Protein AF-0000000084344543 (afdb_homodimer)

Foldseek 3Di:
DVVLLVLLVVLLCQVVQLVVVLVVLVVVLVVVCVVPVVCNPVSVVVSVVVSVVSVVRNVRSNVVSVCSVPPND/DVVLLVVLVVLLCLVVVLVVVLVVLVVVLVVVCVVPVVCNVVSVVVSVVVSVVSVVSNVRSNVSSVCSVPPVD

Organism: NCBI:txid1533

Secondary structure (DSSP, 8-state):
-HHHHHHHHHHHTHHHHHHHHHHHHHHHHHHHHHH-GGGHHHHHHHHHHHHHHHHHHHHHHHHHHHHHHHT--/-HHHHHHHHHHTTHHHHHHHHHHHHHHHHHHHHHH-GGGHHHHHHHHHHHHHHHHHHHHHHHHHHHHHHHT--

InterPro domains:
  IPR000454 ATP synthase, F0 complex, subunit C [MF_01396] (1-69)
  IPR000454 ATP synthase, F0 complex, subunit C [PR00124] (6-25)
  IPR000454 ATP synthase, F0 complex, subunit C [PR00124] (27-42)
  IPR000454 ATP synthase, F0 complex, subunit C [PR00124] (44-69)
  IPR000454 ATP synthase, F0 complex, subunit C [PTHR10031] (3-72)
  IPR002379 V-ATPase proteolipid subunit C-like domain [PF00137] (6-68)
  IPR005953 ATP synthase, F0 complex, subunit C, bacterial/chloroplast [TIGR01260] (15-70)
  IPR020537 ATP synthase, F0 complex, subunit C, DCCD-binding site [PS00605] (34-55)
  IPR035921 F/V-ATP synthase subunit C superfamily [SSF81333] (2-70)
  IPR038662 F1F0 ATP synthase subunit C superfamily [G3DSA:1.20.20.10] (2-71)

Solvent-accessible surface area (backbone atoms only — not comparable to full-atom values): 6509 Å² total; per-residue (Å²): 110,70,38,32,52,48,10,21,56,46,6,42,48,3,31,53,20,15,50,54,8,38,49,50,16,49,52,33,31,53,52,22,30,72,76,30,64,88,43,38,65,63,33,50,51,46,41,50,54,28,40,52,58,12,45,50,24,21,51,50,7,45,51,51,18,52,43,33,66,73,60,52,121,108,49,64,41,31,36,49,24,10,57,35,18,37,41,6,19,57,29,3,28,51,27,8,49,52,26,13,54,43,15,41,47,30,49,76,36,62,90,45,37,67,60,48,49,50,50,48,50,54,54,39,49,57,36,47,50,51,20,48,51,13,42,51,51,19,51,43,33,62,70,62,59,127

pLDDT: mean 94.8, std 6.9, range [61.44, 98.81]

Nearest PDB structures (foldseek):
  4bem-assembly1_A  TM=9.539E-01  e=6.539E-05  Acetobacterium woodii DSM 1030
  4bem-assembly1_I  TM=9.652E-01  e=9.793E-05  Acetobacterium woodii DSM 1030
  2wgm-assembly1_a  TM=9.198E-01  e=7.775E-05  Ilyobacter tartaricus
  3zk1-assembly1_A  TM=9.259E-01  e=1.466E-04  Fusobacterium nucleatum
  6pqv-assembly1_M  TM=9.211E-01  e=1.240E-03  Escherichia coli

Structure (mmCIF, N/CA/C/O backbone):
data_AF-0000000084344543-model_v1
#
loop_
_entity.id
_entity.type
_entity.pdbx_description
1 polymer 'ATP synthase subunit c'
#
loop_
_atom_site.group_PDB
_atom_site.id
_atom_site.type_symbol
_atom_site.label_atom_id
_atom_site.label_alt_id
_atom_site.label_comp_id
_atom_site.label_asym_id
_atom_site.label_entity_id
_atom_site.label_seq_id
_atom_site.pdbx_PDB_ins_code
_atom_site.Cartn_x
_atom_site.Cartn_y
_atom_site.Cartn_z
_atom_site.occupancy
_atom_site.B_iso_or_equiv
_atom_site.auth_seq_id
_atom_site.auth_comp_id
_atom_site.auth_asym_id
_atom_site.auth_atom_id
_atom_site.pdbx_PDB_model_num
ATOM 1 N N . MET A 1 1 ? 4.465 19.766 20.5 1 63.12 1 MET A N 1
ATOM 2 C CA . MET A 1 1 ? 5.457 18.75 20.172 1 63.12 1 MET A CA 1
ATOM 3 C C . MET A 1 1 ? 4.867 17.344 20.312 1 63.12 1 MET A C 1
ATOM 5 O O . MET A 1 1 ? 4.953 16.531 19.391 1 63.12 1 MET A O 1
ATOM 9 N N . ASP A 1 2 ? 3.99 17.109 21.406 1 80.94 2 ASP A N 1
ATOM 10 C CA . ASP A 1 2 ? 3.504 15.766 21.734 1 80.94 2 ASP A CA 1
ATOM 11 C C . ASP A 1 2 ? 2.529 15.258 20.688 1 80.94 2 ASP A C 1
ATOM 13 O O . ASP A 1 2 ? 2.672 14.133 20.188 1 80.94 2 ASP A O 1
ATOM 17 N N . MET A 1 3 ? 1.704 16.141 20.25 1 84.56 3 MET A N 1
ATOM 18 C CA . MET A 1 3 ? 0.68 15.641 19.328 1 84.56 3 MET A CA 1
ATOM 19 C C . MET A 1 3 ? 1.245 15.477 17.922 1 84.56 3 MET A C 1
ATOM 21 O O . MET A 1 3 ? 0.76 14.648 17.141 1 84.56 3 MET A O 1
ATOM 25 N N . LYS A 1 4 ? 2.271 16.312 17.594 1 87.06 4 LYS A N 1
ATOM 26 C CA . LYS A 1 4 ? 2.953 16.141 16.312 1 87.06 4 LYS A CA 1
ATOM 27 C C . LYS A 1 4 ? 3.635 14.781 16.219 1 87.06 4 LYS A C 1
ATOM 29 O O . LYS A 1 4 ? 3.555 14.109 15.188 1 87.06 4 LYS A O 1
ATOM 34 N N . ALA A 1 5 ? 4.215 14.492 17.281 1 90.69 5 ALA A N 1
ATOM 35 C CA . ALA A 1 5 ? 4.906 13.211 17.344 1 90.69 5 ALA A CA 1
ATOM 36 C C . ALA A 1 5 ? 3.914 12.047 17.281 1 90.6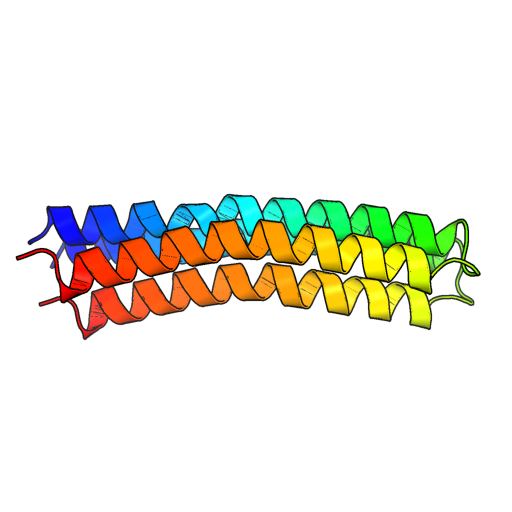9 5 ALA A C 1
ATOM 38 O O . ALA A 1 5 ? 4.176 11.031 16.641 1 90.69 5 ALA A O 1
ATOM 39 N N . LEU A 1 6 ? 2.869 12.25 17.969 1 92.06 6 LEU A N 1
ATOM 40 C CA . LEU A 1 6 ? 1.849 11.211 17.938 1 92.06 6 LEU A CA 1
ATOM 41 C C . LEU A 1 6 ? 1.266 11.055 16.547 1 92.06 6 LEU A C 1
ATOM 43 O O . LEU A 1 6 ? 1.101 9.938 16.047 1 92.06 6 LEU A O 1
ATOM 47 N N . GLY A 1 7 ? 0.931 12.133 15.938 1 93.25 7 GLY A N 1
ATOM 48 C CA . GLY A 1 7 ? 0.422 12.094 14.57 1 93.25 7 GLY A CA 1
ATOM 49 C C . GLY A 1 7 ? 1.378 11.438 13.602 1 93.25 7 GLY A C 1
ATOM 50 O O . GLY A 1 7 ? 0.962 10.641 12.758 1 93.25 7 GLY A O 1
ATOM 51 N N . ALA A 1 8 ? 2.615 11.695 13.75 1 94.31 8 ALA A N 1
ATOM 52 C CA . ALA A 1 8 ? 3.637 11.102 12.891 1 94.31 8 ALA A CA 1
ATOM 53 C C . ALA A 1 8 ? 3.729 9.594 13.109 1 94.31 8 ALA A C 1
ATOM 55 O O . ALA A 1 8 ? 3.885 8.828 12.156 1 94.31 8 ALA A O 1
ATOM 56 N N . GLY A 1 9 ? 3.656 9.211 14.32 1 94.44 9 GLY A N 1
ATOM 57 C CA . GLY A 1 9 ? 3.646 7.789 14.633 1 94.44 9 GLY A CA 1
ATOM 58 C C . GLY A 1 9 ? 2.467 7.051 14.031 1 94.44 9 GLY A C 1
ATOM 59 O O . GLY A 1 9 ? 2.627 5.957 13.484 1 94.44 9 GLY A O 1
ATOM 60 N N . ILE A 1 10 ? 1.327 7.562 14.109 1 94.75 10 ILE A N 1
ATOM 61 C CA . ILE A 1 10 ? 0.124 6.961 13.547 1 94.75 10 ILE A CA 1
ATOM 62 C C . ILE A 1 10 ? 0.247 6.887 12.031 1 94.75 10 ILE A C 1
ATOM 64 O O . ILE A 1 10 ? -0.143 5.891 11.414 1 94.75 10 ILE A O 1
ATOM 68 N N . ALA A 1 11 ? 0.818 7.867 11.445 1 95.31 11 ALA A N 1
ATOM 69 C CA . ALA A 1 11 ? 0.946 7.918 9.992 1 95.31 11 ALA A CA 1
ATOM 70 C C . ALA A 1 11 ? 1.755 6.734 9.469 1 95.31 11 ALA A C 1
ATOM 72 O O . ALA A 1 11 ? 1.408 6.141 8.445 1 95.31 11 ALA A O 1
ATOM 73 N N . VAL A 1 12 ? 2.75 6.305 10.172 1 95.5 12 VAL A N 1
ATOM 74 C CA . VAL A 1 12 ? 3.643 5.273 9.656 1 95.5 12 VAL A CA 1
ATOM 75 C C . VAL A 1 12 ? 2.982 3.902 9.789 1 95.5 12 VAL A C 1
ATOM 77 O O . VAL A 1 12 ? 3.441 2.924 9.195 1 95.5 12 VAL A O 1
ATOM 80 N N . LEU A 1 13 ? 1.854 3.805 10.492 1 94.5 13 LEU A N 1
ATOM 81 C CA . LEU A 1 13 ? 1.118 2.551 10.609 1 94.5 13 LEU A CA 1
ATOM 82 C C . LEU A 1 13 ? 0.57 2.113 9.258 1 94.5 13 LEU A C 1
ATOM 84 O O . LEU A 1 13 ? 0.234 0.941 9.07 1 94.5 13 LEU A O 1
ATOM 88 N N . CYS A 1 14 ? 0.502 3.082 8.406 1 93.25 14 CYS A N 1
ATOM 89 C CA . CYS A 1 14 ? 0.172 2.717 7.031 1 93.25 14 CYS A CA 1
ATOM 90 C C . CYS A 1 14 ? 1.086 1.605 6.527 1 93.25 14 CYS A C 1
ATOM 92 O O . CYS A 1 14 ? 0.648 0.722 5.789 1 93.25 14 CYS A O 1
ATOM 94 N N . GLY A 1 15 ? 2.262 1.556 6.902 1 95.44 15 GLY A N 1
ATOM 95 C CA . GLY A 1 15 ? 3.238 0.558 6.496 1 95.44 15 GLY A CA 1
ATOM 96 C C . GLY A 1 15 ? 2.916 -0.834 7.004 1 95.44 15 GLY A C 1
ATOM 97 O O . GLY A 1 15 ? 3.307 -1.83 6.391 1 95.44 15 GLY A O 1
ATOM 98 N N . LEU A 1 16 ? 2.199 -0.946 8.062 1 96.25 16 LEU A N 1
ATOM 99 C CA . LEU A 1 16 ? 1.783 -2.242 8.586 1 96.25 16 LEU A CA 1
ATOM 100 C C . LEU A 1 16 ? 0.895 -2.975 7.586 1 96.25 16 LEU A C 1
ATOM 102 O O . LEU A 1 16 ? 1.048 -4.18 7.379 1 96.25 16 LEU A O 1
ATOM 106 N N . GLY A 1 17 ? 0.059 -2.268 7.043 1 95.94 17 GLY A N 1
ATOM 107 C CA . GLY A 1 17 ? -0.815 -2.867 6.047 1 95.94 17 GLY A CA 1
ATOM 108 C C . GLY A 1 17 ? -0.066 -3.412 4.844 1 95.94 17 GLY A C 1
ATOM 109 O O . GLY A 1 17 ? -0.299 -4.547 4.426 1 95.94 17 GLY A O 1
ATOM 110 N N . ALA A 1 18 ? 0.789 -2.656 4.32 1 97.06 18 ALA A N 1
ATOM 111 C CA . ALA A 1 18 ? 1.624 -3.102 3.209 1 97.06 18 ALA A CA 1
ATOM 112 C C . ALA A 1 18 ? 2.459 -4.316 3.602 1 97.06 18 ALA A C 1
ATOM 114 O O . ALA A 1 18 ? 2.564 -5.277 2.836 1 97.06 18 ALA A O 1
ATOM 115 N N . GLY A 1 19 ? 3.02 -4.281 4.746 1 97.62 19 GLY A N 1
ATOM 116 C CA . GLY A 1 19 ? 3.834 -5.391 5.215 1 97.62 19 GLY A CA 1
ATOM 117 C C . GLY A 1 19 ? 3.07 -6.699 5.301 1 97.62 19 GLY A C 1
ATOM 118 O O . GLY A 1 19 ? 3.52 -7.723 4.781 1 97.62 19 GLY A O 1
ATOM 119 N N . ILE A 1 20 ? 1.991 -6.641 5.93 1 97.44 20 ILE A N 1
ATOM 120 C CA . ILE A 1 20 ? 1.148 -7.824 6.07 1 97.44 20 ILE A CA 1
ATOM 121 C C . ILE A 1 20 ? 0.688 -8.297 4.695 1 97.44 20 ILE A C 1
ATOM 123 O O . ILE A 1 20 ? 0.779 -9.484 4.379 1 97.44 20 ILE A O 1
ATOM 127 N N . GLY A 1 21 ? 0.237 -7.398 3.938 1 97.56 21 GLY A N 1
ATOM 128 C CA . GLY A 1 21 ? -0.242 -7.75 2.609 1 97.56 21 GLY A CA 1
ATOM 129 C C . GLY A 1 21 ? 0.821 -8.398 1.744 1 97.56 21 GLY A C 1
ATOM 130 O O . GLY A 1 21 ? 0.587 -9.453 1.15 1 97.56 21 GLY A O 1
ATOM 131 N N . ILE A 1 22 ? 1.99 -7.855 1.695 1 98.38 22 ILE A N 1
ATOM 132 C CA . ILE A 1 22 ? 3.078 -8.383 0.877 1 98.38 22 ILE A CA 1
ATOM 133 C C . ILE A 1 22 ? 3.523 -9.734 1.419 1 98.38 22 ILE A C 1
ATOM 135 O O . ILE A 1 22 ? 3.877 -10.633 0.649 1 98.38 22 ILE A O 1
ATOM 139 N N . GLY A 1 23 ? 3.494 -9.773 2.709 1 98.38 23 GLY A N 1
ATOM 140 C CA . GLY A 1 23 ? 3.801 -11.07 3.291 1 98.38 23 GLY A CA 1
ATOM 141 C C . GLY A 1 23 ? 2.877 -12.18 2.809 1 98.38 23 GLY A C 1
ATOM 142 O O . GLY A 1 23 ? 3.338 -13.242 2.4 1 98.38 23 GLY A O 1
ATOM 143 N N . VAL A 1 24 ? 1.647 -11.945 2.879 1 98.12 24 VAL A N 1
ATOM 144 C CA . VAL A 1 24 ? 0.65 -12.906 2.424 1 98.12 24 VAL A CA 1
ATOM 145 C C . VAL A 1 24 ? 0.854 -13.195 0.939 1 98.12 24 VAL A C 1
ATOM 147 O O . VAL A 1 24 ? 0.847 -14.359 0.521 1 98.12 24 VAL A O 1
ATOM 150 N N . ALA A 1 25 ? 1.016 -12.258 0.151 1 98.69 25 ALA A N 1
ATOM 151 C CA . ALA A 1 25 ? 1.249 -12.414 -1.282 1 98.69 25 ALA A CA 1
ATOM 152 C C . ALA A 1 25 ? 2.482 -13.273 -1.549 1 98.69 25 ALA A C 1
ATOM 154 O O . ALA A 1 25 ? 2.469 -14.133 -2.428 1 98.69 25 ALA A O 1
ATOM 155 N N . THR A 1 26 ? 3.543 -13 -0.84 1 98.81 26 THR A N 1
ATOM 156 C CA . THR A 1 26 ? 4.781 -13.75 -1.011 1 98.81 26 THR A CA 1
ATOM 157 C C . THR A 1 26 ? 4.578 -15.219 -0.658 1 98.81 26 THR A C 1
ATOM 159 O O . THR A 1 26 ? 5.098 -16.109 -1.342 1 98.81 26 THR A O 1
ATOM 162 N N . GLY A 1 27 ? 3.852 -15.398 0.413 1 98.62 27 GLY A N 1
ATOM 163 C CA . GLY A 1 27 ? 3.52 -16.766 0.752 1 98.62 27 GLY A CA 1
ATOM 164 C C . GLY A 1 27 ? 2.818 -17.516 -0.373 1 98.62 27 GLY A C 1
ATOM 165 O O . GLY A 1 27 ? 3.205 -18.625 -0.723 1 98.62 27 GLY A O 1
ATOM 166 N N . LYS A 1 28 ? 1.842 -16.953 -0.92 1 98.69 28 LYS A N 1
ATOM 167 C CA . LYS A 1 28 ? 1.095 -17.562 -2.018 1 98.69 28 LYS A CA 1
ATOM 168 C C . LYS A 1 28 ? 1.975 -17.734 -3.252 1 98.69 28 LYS A C 1
ATOM 170 O O . LYS A 1 28 ? 1.834 -18.703 -3.986 1 98.69 28 LYS A O 1
ATOM 175 N N . ALA A 1 29 ? 2.816 -16.797 -3.492 1 98.69 29 ALA A N 1
ATOM 176 C CA . ALA A 1 29 ? 3.758 -16.906 -4.602 1 98.69 29 ALA A CA 1
ATOM 177 C C . ALA A 1 29 ? 4.688 -18.109 -4.422 1 98.69 29 ALA A C 1
ATOM 179 O O . ALA A 1 29 ? 4.957 -18.844 -5.375 1 98.69 29 ALA A O 1
ATOM 180 N N . CYS A 1 30 ? 5.23 -18.281 -3.242 1 98.75 30 CYS A N 1
ATOM 181 C CA . CYS A 1 30 ? 6.109 -19.406 -2.957 1 98.75 30 CYS A CA 1
ATOM 182 C C . CYS A 1 30 ? 5.387 -20.719 -3.18 1 98.75 30 CYS A C 1
ATOM 184 O O . CYS A 1 30 ? 5.957 -21.656 -3.748 1 98.75 30 CYS A O 1
ATOM 186 N N . GLU A 1 31 ? 4.207 -20.719 -2.738 1 98.44 31 GLU A N 1
ATOM 187 C CA . GLU A 1 31 ? 3.389 -21.891 -2.994 1 98.44 31 GLU A CA 1
ATOM 188 C C . GLU A 1 31 ? 3.203 -22.125 -4.492 1 98.44 31 GLU A C 1
ATOM 190 O O . GLU A 1 31 ? 3.287 -23.266 -4.965 1 98.44 31 GLU A O 1
ATOM 195 N N . GLY A 1 32 ? 2.955 -21.141 -5.227 1 98.06 32 GLY A N 1
ATOM 196 C CA . GLY A 1 32 ? 2.809 -21.234 -6.672 1 98.06 32 GLY A CA 1
ATOM 197 C C . GLY A 1 32 ? 4.055 -21.75 -7.367 1 98.06 32 GLY A C 1
ATOM 198 O O . GLY A 1 32 ? 3.973 -22.609 -8.25 1 98.06 32 GLY A O 1
ATOM 199 N N . VAL A 1 33 ? 5.172 -21.281 -6.941 1 98.06 33 VAL A N 1
ATOM 200 C CA . VAL A 1 33 ? 6.441 -21.688 -7.531 1 98.06 33 VAL A CA 1
ATOM 201 C C . VAL A 1 33 ? 6.688 -23.172 -7.242 1 98.06 33 VAL A C 1
ATOM 203 O O . VAL A 1 33 ? 7.203 -23.891 -8.094 1 98.06 33 VAL A O 1
ATOM 206 N N . SER A 1 34 ? 6.316 -23.641 -6.102 1 97.56 34 SER A N 1
ATOM 207 C CA . SER A 1 34 ? 6.477 -25.047 -5.734 1 97.56 34 SER A CA 1
ATOM 208 C C . SER A 1 34 ? 5.613 -25.953 -6.609 1 97.56 34 SER A C 1
ATOM 210 O O . SER A 1 34 ? 6.02 -27.062 -6.953 1 97.56 34 SER A O 1
ATOM 212 N N . ARG A 1 35 ? 4.512 -25.438 -6.984 1 95.25 35 ARG A N 1
ATOM 213 C CA . ARG A 1 35 ? 3.562 -26.203 -7.777 1 95.25 35 ARG A CA 1
ATOM 214 C C . ARG A 1 35 ? 3.943 -26.188 -9.25 1 95.25 35 ARG A C 1
ATOM 216 O O . ARG A 1 35 ? 3.729 -27.172 -9.961 1 95.25 35 ARG A O 1
ATOM 223 N N . GLN A 1 36 ? 4.492 -25.031 -9.656 1 96.88 36 GLN A N 1
ATOM 224 C CA . GLN A 1 36 ? 4.852 -24.812 -11.055 1 96.88 36 GLN A CA 1
ATOM 225 C C . GLN A 1 36 ? 6.227 -24.172 -11.172 1 96.88 36 GLN A C 1
ATOM 227 O O . GLN A 1 36 ? 6.344 -23.031 -11.609 1 96.88 36 GLN A O 1
ATOM 232 N N . PRO A 1 37 ? 7.293 -24.922 -10.945 1 97.56 37 PRO A N 1
ATOM 233 C CA . PRO A 1 37 ? 8.648 -24.359 -10.93 1 97.56 37 PRO A CA 1
ATOM 234 C C . PRO A 1 37 ? 9.062 -23.781 -12.281 1 97.56 37 PRO A C 1
ATOM 236 O O . PRO A 1 37 ? 9.867 -22.859 -12.344 1 97.56 37 PRO A O 1
ATOM 239 N N . GLU A 1 38 ? 8.391 -24.188 -13.281 1 97.81 38 GLU A N 1
ATOM 240 C CA . GLU A 1 38 ? 8.734 -23.703 -14.609 1 97.81 38 GLU A CA 1
ATOM 241 C C . GLU A 1 38 ? 8.156 -22.312 -14.859 1 97.81 38 GLU A C 1
ATOM 243 O O . GLU A 1 38 ? 8.547 -21.625 -15.812 1 97.81 38 GLU A O 1
ATOM 248 N N . GLN A 1 39 ? 7.203 -21.891 -14.008 1 97.62 39 GLN A N 1
ATOM 249 C CA . GLN A 1 39 ? 6.559 -20.578 -14.156 1 97.62 39 GLN A CA 1
ATOM 250 C C . GLN A 1 39 ? 7.062 -19.594 -13.109 1 97.62 39 GLN A C 1
ATOM 252 O O . GLN A 1 39 ? 6.398 -18.594 -12.82 1 97.62 39 GLN A O 1
ATOM 257 N N . THR A 1 40 ? 8.203 -19.891 -12.578 1 98.31 40 THR A N 1
ATOM 258 C CA . THR A 1 40 ? 8.758 -19.047 -11.531 1 98.31 40 THR A CA 1
ATOM 259 C C . THR A 1 40 ? 8.867 -17.594 -12.008 1 98.31 40 THR A C 1
ATOM 261 O O . THR A 1 40 ? 8.531 -16.672 -11.273 1 98.31 40 THR A O 1
ATOM 264 N N . GLY A 1 41 ? 9.234 -17.422 -13.156 1 98.31 41 GLY A N 1
ATOM 265 C CA . GLY A 1 41 ? 9.383 -16.062 -13.68 1 98.31 41 GLY A CA 1
ATOM 266 C C . GLY A 1 41 ? 8.07 -15.305 -13.727 1 98.31 41 GLY A C 1
ATOM 267 O O . GLY A 1 41 ? 8 -14.148 -13.305 1 98.31 41 GLY A O 1
ATOM 268 N N . LYS A 1 42 ? 7.078 -15.93 -14.289 1 98.31 42 LYS A N 1
ATOM 269 C CA . LYS A 1 42 ? 5.77 -15.289 -14.391 1 98.31 42 LYS A CA 1
ATOM 270 C C . LYS A 1 42 ? 5.191 -15 -13.008 1 98.31 42 LYS A C 1
ATOM 272 O O . LYS A 1 42 ? 4.629 -13.93 -12.773 1 98.31 42 LYS A O 1
ATOM 277 N N . ILE A 1 43 ? 5.328 -15.984 -12.148 1 98.56 43 ILE A N 1
ATOM 278 C CA . ILE A 1 43 ? 4.781 -15.844 -10.805 1 98.56 43 ILE A CA 1
ATOM 279 C C . ILE A 1 43 ? 5.516 -14.734 -10.062 1 98.56 43 ILE A C 1
ATOM 281 O O . ILE A 1 43 ? 4.887 -13.875 -9.438 1 98.56 43 ILE A O 1
ATOM 285 N N . THR A 1 44 ? 6.828 -14.688 -10.18 1 98.56 44 THR A N 1
ATOM 286 C CA . THR A 1 44 ? 7.633 -13.68 -9.5 1 98.56 44 THR A CA 1
ATOM 287 C C . THR A 1 44 ? 7.34 -12.289 -10.062 1 98.56 44 THR A C 1
ATOM 289 O O . THR A 1 44 ? 7.266 -11.312 -9.305 1 98.56 44 THR A O 1
ATOM 292 N N . THR A 1 45 ? 7.137 -12.203 -11.336 1 98.5 45 THR A N 1
ATOM 293 C CA . THR A 1 45 ? 6.801 -10.914 -11.938 1 98.5 45 THR A CA 1
ATOM 294 C C . THR A 1 45 ? 5.453 -10.414 -11.43 1 98.5 45 THR A C 1
ATOM 296 O O . THR A 1 45 ? 5.312 -9.234 -11.102 1 98.5 45 THR A O 1
ATOM 299 N N . THR A 1 46 ? 4.535 -11.297 -11.359 1 98.62 46 THR A N 1
ATOM 300 C CA . THR A 1 46 ? 3.221 -10.953 -10.828 1 98.62 46 THR A CA 1
ATOM 301 C C . THR A 1 46 ? 3.328 -10.477 -9.383 1 98.62 46 THR A C 1
ATOM 303 O O . THR A 1 46 ? 2.709 -9.484 -9 1 98.62 46 THR A O 1
ATOM 306 N N . LEU A 1 47 ? 4.098 -11.164 -8.586 1 98.69 47 LEU A N 1
ATOM 307 C CA . LEU A 1 47 ? 4.324 -10.781 -7.195 1 98.69 47 LEU A CA 1
ATOM 308 C C . LEU A 1 47 ? 4.941 -9.391 -7.105 1 98.69 47 LEU A C 1
ATOM 310 O O . LEU A 1 47 ? 4.492 -8.562 -6.309 1 98.69 47 LEU A O 1
ATOM 314 N N . LEU A 1 48 ? 5.934 -9.195 -7.934 1 98.62 48 LEU A N 1
ATOM 315 C CA . LEU A 1 48 ? 6.66 -7.93 -7.891 1 98.62 48 LEU A CA 1
ATOM 316 C C . LEU A 1 48 ? 5.75 -6.766 -8.266 1 98.62 48 LEU A C 1
ATOM 318 O O . LEU A 1 48 ? 5.809 -5.703 -7.645 1 98.62 48 LEU A O 1
ATOM 322 N N . ILE A 1 49 ? 4.895 -7 -9.211 1 98 49 ILE A N 1
ATOM 323 C CA . ILE A 1 49 ? 3.963 -5.965 -9.648 1 98 49 ILE A CA 1
ATOM 324 C C . ILE A 1 49 ? 3.01 -5.617 -8.508 1 98 49 ILE A C 1
ATOM 326 O O . ILE A 1 49 ? 2.871 -4.449 -8.141 1 98 49 ILE A O 1
ATOM 330 N N . GLY A 1 50 ? 2.422 -6.625 -7.957 1 98.31 50 GLY A N 1
ATOM 331 C CA . GLY A 1 50 ? 1.506 -6.395 -6.848 1 98.31 50 GLY A CA 1
ATOM 332 C C . GLY A 1 50 ? 2.184 -5.801 -5.629 1 98.31 50 GLY A C 1
ATOM 333 O O . GLY A 1 50 ? 1.629 -4.918 -4.973 1 98.31 50 GLY A O 1
ATOM 334 N N . ALA A 1 51 ? 3.377 -6.27 -5.348 1 98.31 51 ALA A N 1
ATOM 335 C CA . ALA A 1 51 ? 4.141 -5.766 -4.211 1 98.31 51 ALA A CA 1
ATOM 336 C C . ALA A 1 51 ? 4.504 -4.293 -4.402 1 98.31 51 ALA A C 1
ATOM 338 O O . ALA A 1 51 ? 4.539 -3.525 -3.439 1 98.31 51 ALA A O 1
ATOM 339 N N . GLY A 1 52 ? 4.836 -3.977 -5.598 1 98 52 GLY A N 1
ATOM 340 C CA . GLY A 1 52 ? 5.117 -2.582 -5.895 1 98 52 GLY A CA 1
ATOM 341 C C . GLY A 1 52 ? 3.969 -1.653 -5.543 1 98 52 GLY A C 1
ATOM 342 O O . GLY A 1 52 ? 4.176 -0.624 -4.895 1 98 52 GLY A O 1
ATOM 343 N N . PHE A 1 53 ? 2.791 -2.051 -5.914 1 97.56 53 PHE A N 1
ATOM 344 C CA . PHE A 1 53 ? 1.606 -1.25 -5.625 1 97.56 53 PHE A CA 1
ATOM 345 C C . PHE A 1 53 ? 1.347 -1.188 -4.125 1 97.56 53 PHE A C 1
ATOM 347 O O . PHE A 1 53 ? 1.036 -0.123 -3.588 1 97.56 53 PHE A O 1
ATOM 354 N N . ALA A 1 54 ? 1.463 -2.314 -3.416 1 97.75 54 ALA A N 1
ATOM 355 C CA . ALA A 1 54 ? 1.253 -2.354 -1.972 1 97.75 54 ALA A CA 1
ATOM 356 C C . ALA A 1 54 ? 2.256 -1.462 -1.247 1 97.75 54 ALA A C 1
ATOM 358 O O . ALA A 1 54 ? 1.895 -0.743 -0.312 1 97.75 54 ALA A O 1
ATOM 359 N N . GLU A 1 55 ? 3.508 -1.528 -1.713 1 97.5 55 GLU A N 1
ATOM 360 C CA . GLU A 1 55 ? 4.562 -0.735 -1.089 1 97.5 55 GLU A CA 1
ATOM 361 C C . GLU A 1 55 ? 4.293 0.759 -1.245 1 97.5 55 GLU A C 1
ATOM 363 O O . GLU A 1 55 ? 4.633 1.552 -0.364 1 97.5 55 GLU A O 1
ATOM 368 N N . ALA A 1 56 ? 3.686 1.187 -2.348 1 97.31 56 ALA A N 1
ATOM 369 C CA . ALA A 1 56 ? 3.354 2.588 -2.586 1 97.31 56 ALA A CA 1
ATOM 370 C C . ALA A 1 56 ? 2.518 3.156 -1.444 1 97.31 56 ALA A C 1
ATOM 372 O O . ALA A 1 56 ? 2.746 4.285 -1.001 1 97.31 56 ALA A O 1
ATOM 373 N N . THR A 1 57 ? 1.688 2.352 -0.909 1 96.62 57 THR A N 1
ATOM 374 C CA . THR A 1 57 ? 0.837 2.812 0.182 1 96.62 57 THR A CA 1
ATOM 375 C C . THR A 1 57 ? 1.66 3.059 1.442 1 96.62 57 THR A C 1
ATOM 377 O O . THR A 1 57 ? 1.354 3.961 2.225 1 96.62 57 THR A O 1
ATOM 380 N N . ALA A 1 58 ? 2.617 2.219 1.695 1 97.06 58 ALA A N 1
ATOM 381 C CA . ALA A 1 58 ? 3.506 2.393 2.842 1 97.06 58 ALA A CA 1
ATOM 382 C C . ALA A 1 58 ? 4.309 3.686 2.723 1 97.06 58 ALA A C 1
ATOM 384 O O . ALA A 1 58 ? 4.492 4.402 3.709 1 97.06 58 ALA A O 1
ATOM 385 N N . ILE A 1 59 ? 4.809 3.922 1.541 1 97.5 59 ILE A N 1
ATOM 386 C CA . ILE A 1 59 ? 5.617 5.109 1.292 1 97.5 59 ILE A CA 1
ATOM 387 C C . ILE A 1 59 ? 4.797 6.363 1.577 1 97.5 59 ILE A C 1
ATOM 389 O O . ILE A 1 59 ? 5.316 7.348 2.109 1 97.5 59 ILE A O 1
ATOM 393 N N . TYR A 1 60 ? 3.471 6.367 1.231 1 97.5 60 TYR A N 1
ATOM 394 C CA . TYR A 1 60 ? 2.621 7.516 1.513 1 97.5 60 TYR A CA 1
ATOM 395 C C . TYR A 1 60 ? 2.598 7.824 3.006 1 97.5 60 TYR A C 1
ATOM 397 O O . TYR A 1 60 ? 2.654 8.992 3.406 1 97.5 60 TYR A O 1
ATOM 405 N N . GLY A 1 61 ? 2.422 6.852 3.869 1 96.88 61 GLY A N 1
ATOM 406 C CA . GLY A 1 61 ? 2.469 7.043 5.309 1 96.88 61 GLY A CA 1
ATOM 407 C C . GLY A 1 61 ? 3.779 7.641 5.789 1 96.88 61 GLY A C 1
ATOM 408 O O . GLY A 1 61 ? 3.787 8.5 6.672 1 96.88 61 GLY A O 1
ATOM 409 N N . LEU A 1 62 ? 4.852 7.125 5.219 1 96.81 62 LEU A N 1
ATOM 410 C CA . LEU A 1 62 ? 6.172 7.645 5.566 1 96.81 62 LEU A CA 1
ATOM 411 C C . LEU A 1 62 ? 6.281 9.125 5.219 1 96.81 62 LEU A C 1
ATOM 413 O O . LEU A 1 62 ? 6.789 9.922 6.012 1 96.81 62 LEU A O 1
ATOM 417 N N . LEU A 1 63 ? 5.773 9.453 4.039 1 96.75 63 LEU A N 1
ATOM 418 C CA . LEU A 1 63 ? 5.824 10.844 3.596 1 96.75 63 LEU A CA 1
ATOM 419 C C . LEU A 1 63 ? 5.07 11.75 4.562 1 96.75 63 LEU A C 1
ATOM 421 O O . LEU A 1 63 ? 5.582 12.789 4.973 1 96.75 63 LEU A O 1
ATOM 425 N N . VAL A 1 64 ? 3.932 11.359 4.949 1 96.88 64 VAL A N 1
ATOM 426 C CA . VAL A 1 64 ? 3.111 12.156 5.855 1 96.88 64 VAL A CA 1
ATOM 427 C C . VAL A 1 64 ? 3.807 12.281 7.211 1 96.88 64 VAL A C 1
ATOM 429 O O . VAL A 1 64 ? 3.777 13.344 7.836 1 96.88 64 VAL A O 1
ATOM 432 N N . SER A 1 65 ? 4.363 11.18 7.637 1 96.31 65 SER A N 1
ATOM 433 C CA . SER A 1 65 ? 5.094 11.211 8.898 1 96.31 65 SER A CA 1
ATOM 434 C C . SER A 1 65 ? 6.234 12.227 8.852 1 96.31 65 SER A C 1
ATOM 436 O O . SER A 1 65 ? 6.406 13.008 9.789 1 96.31 65 SER A O 1
ATOM 438 N N . ILE A 1 66 ? 7.023 12.211 7.77 1 95.75 66 ILE A N 1
ATOM 439 C CA . ILE A 1 66 ? 8.141 13.133 7.609 1 95.75 66 ILE A CA 1
ATOM 440 C C . ILE A 1 66 ? 7.621 14.57 7.586 1 95.75 66 ILE A C 1
ATOM 442 O O . ILE A 1 66 ? 8.188 15.453 8.242 1 95.75 66 ILE A O 1
ATOM 446 N N . LEU A 1 67 ? 6.527 14.812 6.895 1 95 67 LEU A N 1
ATOM 447 C CA . LEU A 1 67 ? 5.953 16.156 6.812 1 95 67 LEU A CA 1
ATOM 448 C C . LEU A 1 67 ? 5.504 16.641 8.188 1 95 67 LEU A C 1
ATOM 450 O O . LEU A 1 67 ? 5.711 17.797 8.539 1 95 67 LEU A O 1
ATOM 454 N N . LEU A 1 68 ? 4.93 15.781 9.008 1 94 68 LEU A N 1
ATOM 455 C CA . LEU A 1 68 ? 4.453 16.156 10.336 1 94 68 LEU A CA 1
ATOM 456 C C . LEU A 1 68 ? 5.621 16.5 11.258 1 94 68 LEU A C 1
ATOM 458 O O . LEU A 1 68 ? 5.523 17.422 12.07 1 94 68 LEU A O 1
ATOM 462 N N . ILE A 1 69 ? 6.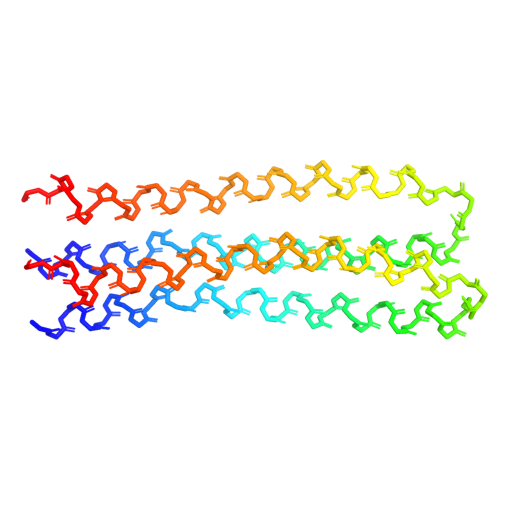684 15.812 11.109 1 92.19 69 ILE A N 1
ATOM 463 C CA . ILE A 1 69 ? 7.82 16 12 1 92.19 69 ILE A CA 1
ATOM 464 C C . ILE A 1 69 ? 8.602 17.25 11.594 1 92.19 69 ILE A C 1
ATOM 466 O O . ILE A 1 69 ? 9.016 18.031 12.445 1 92.19 69 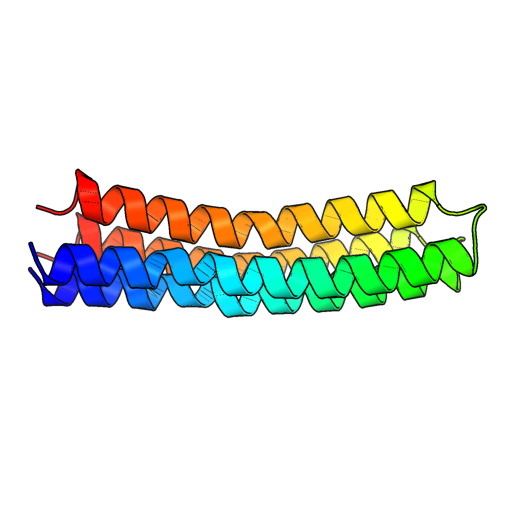ILE A O 1
ATOM 470 N N . PHE A 1 70 ? 8.648 17.469 10.367 1 91.5 70 PHE A N 1
ATOM 471 C CA . PHE A 1 70 ? 9.609 18.484 9.938 1 91.5 70 PHE A CA 1
ATOM 472 C C . PHE A 1 70 ? 8.898 19.75 9.5 1 91.5 70 PHE A C 1
ATOM 474 O O . PHE A 1 70 ? 9.477 20.844 9.539 1 91.5 70 PHE A O 1
ATOM 481 N N . VAL A 1 71 ? 7.688 19.531 9 1 82 71 VAL A N 1
ATOM 482 C CA . VAL A 1 71 ? 7.078 20.703 8.367 1 82 71 VAL A CA 1
ATOM 483 C C . VAL A 1 71 ? 5.984 21.266 9.273 1 82 71 VAL A C 1
ATOM 485 O O . VAL A 1 71 ? 5.777 22.484 9.32 1 82 71 VAL A O 1
ATOM 488 N N . TYR A 1 72 ? 5.324 20.312 9.922 1 73.81 72 TYR A N 1
ATOM 489 C CA . TYR A 1 72 ? 4.227 20.781 10.758 1 73.81 72 TYR A CA 1
ATOM 490 C C . TYR A 1 72 ? 4.742 21.688 11.867 1 73.81 72 TYR A C 1
ATOM 492 O O . TYR A 1 72 ? 5.684 21.328 12.586 1 73.81 72 TYR A O 1
ATOM 500 N N . LYS A 1 73 ? 4.379 22.922 11.859 1 67.88 73 LYS A N 1
ATOM 501 C CA . LYS A 1 73 ? 4.746 23.969 12.812 1 67.88 73 LYS A CA 1
ATOM 502 C C . LYS A 1 73 ? 3.703 24.094 13.922 1 67.88 73 LYS A C 1
ATOM 504 O O . LYS A 1 73 ? 2.51 23.891 13.68 1 67.88 73 LYS A O 1
ATOM 509 N N . MET B 1 1 ? -3.73 23.281 16.609 1 61.44 1 MET B N 1
ATOM 510 C CA . MET B 1 1 ? -2.465 22.844 16.016 1 61.44 1 MET B CA 1
ATOM 511 C C . MET B 1 1 ? -2.254 21.344 16.234 1 61.44 1 MET B C 1
ATOM 513 O O . MET B 1 1 ? -2.113 20.594 15.266 1 61.44 1 MET B O 1
ATOM 517 N N . ASP B 1 2 ? -2.469 20.891 17.5 1 73.81 2 ASP B N 1
ATOM 518 C CA . ASP B 1 2 ? -2.146 19.531 17.906 1 73.81 2 ASP B CA 1
ATOM 519 C C . ASP B 1 2 ? -3.125 18.531 17.297 1 73.81 2 ASP B C 1
ATOM 521 O O . ASP B 1 2 ? -2.713 17.484 16.781 1 73.81 2 ASP B O 1
ATOM 525 N N . MET B 1 3 ? -4.391 19.047 17.25 1 84.12 3 MET B N 1
ATOM 526 C CA . MET B 1 3 ? -5.402 18.109 16.766 1 84.12 3 MET B CA 1
ATOM 527 C C . MET B 1 3 ? -5.27 17.906 15.25 1 84.12 3 MET B C 1
ATOM 529 O O . MET B 1 3 ? -5.668 16.875 14.727 1 84.12 3 MET B O 1
ATOM 533 N N . LYS B 1 4 ? -4.727 18.859 14.531 1 87.88 4 LYS B N 1
ATOM 534 C CA . LYS B 1 4 ? -4.531 18.734 13.086 1 87.88 4 LYS B CA 1
ATOM 535 C C . LYS B 1 4 ? -3.488 17.672 12.758 1 87.88 4 LYS B C 1
ATOM 537 O O . LYS B 1 4 ? -3.645 16.922 11.789 1 87.88 4 LYS B O 1
ATOM 542 N N . ALA B 1 5 ? -2.512 17.656 13.586 1 89.88 5 ALA B N 1
ATOM 543 C CA . ALA B 1 5 ? -1.468 16.656 13.383 1 89.88 5 ALA B CA 1
ATOM 544 C C . ALA B 1 5 ? -2.008 15.25 13.602 1 89.88 5 ALA B C 1
ATOM 546 O O . ALA B 1 5 ? -1.677 14.328 12.852 1 89.88 5 ALA B O 1
ATOM 547 N N . LEU B 1 6 ? -2.805 15.164 14.617 1 91.38 6 LEU B N 1
ATOM 548 C CA . LEU B 1 6 ? -3.443 13.875 14.867 1 91.38 6 LEU B CA 1
ATOM 549 C C . LEU B 1 6 ? -4.371 13.5 13.719 1 91.38 6 LEU B C 1
ATOM 551 O O . LEU B 1 6 ? -4.371 12.352 13.266 1 91.38 6 LEU B O 1
ATOM 555 N N . GLY B 1 7 ? -5.137 14.398 13.305 1 92.94 7 GLY B N 1
ATOM 556 C CA . GLY B 1 7 ? -6.023 14.164 12.18 1 92.94 7 GLY B CA 1
ATOM 557 C C . GLY B 1 7 ? -5.293 13.742 10.922 1 92.94 7 GLY B C 1
ATOM 558 O O . GLY B 1 7 ? -5.719 12.82 10.227 1 92.94 7 GLY B O 1
ATOM 559 N N . ALA B 1 8 ? -4.188 14.344 10.602 1 93.94 8 ALA B N 1
ATOM 560 C CA . ALA B 1 8 ? -3.391 14 9.422 1 93.94 8 ALA B CA 1
ATOM 561 C C . ALA B 1 8 ? -2.852 12.578 9.523 1 93.94 8 ALA B C 1
ATOM 563 O O . ALA B 1 8 ? -2.852 11.836 8.539 1 93.94 8 ALA B O 1
ATOM 564 N N . GLY B 1 9 ? -2.434 12.242 10.719 1 94.25 9 GLY B N 1
ATOM 565 C CA . GLY B 1 9 ? -1.964 10.883 10.945 1 94.25 9 GLY B CA 1
ATOM 566 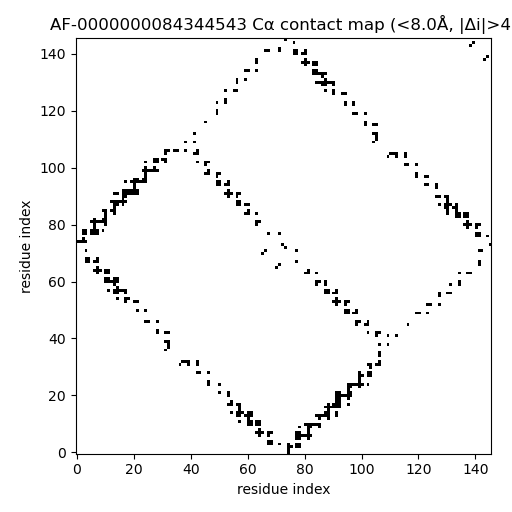C C . GLY B 1 9 ? -3.043 9.836 10.742 1 94.25 9 GLY B C 1
ATOM 567 O O . GLY B 1 9 ? -2.795 8.789 10.133 1 94.25 9 GLY B O 1
ATOM 568 N N . ILE B 1 10 ? -4.191 10.055 11.156 1 94.94 10 ILE B N 1
ATOM 569 C CA . ILE B 1 10 ? -5.312 9.133 11.016 1 94.94 10 ILE B CA 1
ATOM 570 C C . ILE B 1 10 ? -5.75 9.062 9.555 1 94.94 10 ILE B C 1
ATOM 572 O O . ILE B 1 10 ? -6.086 7.988 9.047 1 94.94 10 ILE B O 1
ATOM 576 N N . ALA B 1 11 ? -5.762 10.148 8.836 1 94.62 11 ALA B N 1
ATOM 577 C CA . ALA B 1 11 ? -6.211 10.203 7.449 1 94.62 11 ALA B CA 1
ATOM 578 C C . ALA B 1 11 ? -5.391 9.266 6.57 1 94.62 11 ALA B C 1
ATOM 580 O O . ALA B 1 11 ? -5.941 8.57 5.715 1 94.62 11 ALA B O 1
ATOM 581 N N . VAL B 1 12 ? -4.117 9.148 6.832 1 94.88 12 VAL B N 1
ATOM 582 C CA . VAL B 1 12 ? -3.252 8.375 5.941 1 94.88 12 VAL B CA 1
ATOM 583 C C . VAL B 1 12 ? -3.393 6.887 6.246 1 94.88 12 VAL B C 1
ATOM 585 O O . VAL B 1 12 ? -2.957 6.043 5.457 1 94.88 12 VAL B O 1
ATOM 588 N N . LEU B 1 13 ? -4.199 6.488 7.234 1 95.06 13 LEU B N 1
ATOM 589 C CA . LEU B 1 13 ? -4.418 5.086 7.562 1 95.06 13 LEU B CA 1
ATOM 590 C C . LEU B 1 13 ? -5.289 4.41 6.508 1 95.06 13 LEU B C 1
ATOM 592 O O . LEU B 1 13 ? -5.371 3.18 6.461 1 95.06 13 LEU B O 1
ATOM 596 N N . CYS B 1 14 ? -5.883 5.211 5.691 1 93.44 14 CYS B N 1
ATOM 597 C CA . CYS B 1 14 ? -6.535 4.621 4.523 1 93.44 14 CYS B CA 1
ATOM 598 C C . CYS B 1 14 ? -5.562 3.752 3.738 1 93.44 14 CYS B C 1
ATOM 600 O O . CYS B 1 14 ? -5.957 2.738 3.158 1 93.44 14 CYS B O 1
ATOM 602 N N . GLY B 1 15 ? -4.336 4.039 3.824 1 95.75 15 GLY B N 1
ATOM 603 C CA . GLY B 1 15 ? -3.301 3.277 3.143 1 95.75 15 GLY B CA 1
ATOM 604 C C . GLY B 1 15 ? -3.102 1.891 3.723 1 95.75 15 GLY B C 1
ATOM 605 O O . GLY B 1 15 ? -2.643 0.981 3.029 1 95.75 15 GLY B O 1
ATOM 606 N N . LEU B 1 16 ? -3.475 1.712 4.953 1 96.44 16 LEU B N 1
ATOM 607 C CA . LEU B 1 16 ? -3.406 0.393 5.57 1 96.44 16 LEU B CA 1
ATOM 608 C C . LEU B 1 16 ? -4.316 -0.595 4.852 1 96.44 16 LEU B C 1
ATOM 610 O O . LEU B 1 16 ? -3.879 -1.682 4.465 1 96.44 16 LEU B O 1
ATOM 614 N N . GLY B 1 17 ? -5.48 -0.179 4.723 1 95.62 17 GLY B N 1
ATOM 615 C CA . GLY B 1 17 ? -6.441 -1.014 4.02 1 95.62 17 GLY B CA 1
ATOM 616 C C . GLY B 1 17 ? -6.031 -1.32 2.592 1 95.62 17 GLY B C 1
ATOM 617 O O . GLY B 1 17 ? -6.113 -2.469 2.15 1 95.62 17 GLY B O 1
ATOM 618 N N . ALA B 1 18 ? -5.613 -0.386 1.884 1 97.5 18 ALA B N 1
ATOM 619 C CA . ALA B 1 18 ? -5.176 -0.573 0.503 1 97.5 18 ALA B CA 1
ATOM 620 C C . ALA B 1 18 ? -3.982 -1.523 0.429 1 97.5 18 ALA B C 1
ATOM 622 O O . ALA B 1 18 ? -3.93 -2.396 -0.44 1 97.5 18 ALA B O 1
ATOM 623 N N . GLY B 1 19 ? -3.084 -1.378 1.33 1 97.44 19 GLY B N 1
ATOM 624 C CA . GLY B 1 19 ? -1.91 -2.236 1.355 1 97.44 19 GLY B CA 1
ATOM 625 C C . GLY B 1 19 ? -2.246 -3.699 1.581 1 97.44 19 GLY B C 1
ATOM 626 O O . GLY B 1 19 ? -1.784 -4.57 0.84 1 97.44 19 GLY B O 1
ATOM 627 N N . ILE B 1 20 ? -3.043 -3.936 2.535 1 97.56 20 ILE B N 1
ATOM 628 C CA . ILE B 1 20 ? -3.484 -5.297 2.82 1 97.56 20 ILE B CA 1
ATOM 629 C C . ILE B 1 20 ? -4.262 -5.848 1.629 1 97.56 20 ILE B C 1
ATOM 631 O O . ILE B 1 20 ? -3.996 -6.961 1.167 1 97.56 20 ILE B O 1
ATOM 635 N N . GLY B 1 21 ? -5.164 -5.051 1.208 1 97.56 21 GLY B N 1
ATOM 636 C CA . GLY B 1 21 ? -6.004 -5.484 0.105 1 97.56 21 GLY B CA 1
ATOM 637 C C . GLY B 1 21 ? -5.219 -5.82 -1.149 1 97.56 21 GLY B C 1
ATOM 638 O O . GLY B 1 21 ? -5.438 -6.863 -1.764 1 97.56 21 GLY B O 1
ATOM 639 N N . ILE B 1 22 ? -4.336 -5.047 -1.558 1 98.5 22 ILE B N 1
ATOM 640 C CA . ILE B 1 22 ? -3.525 -5.27 -2.75 1 98.5 22 ILE B CA 1
ATOM 641 C C . ILE B 1 22 ? -2.65 -6.508 -2.555 1 98.5 22 ILE B C 1
ATOM 643 O O . ILE B 1 22 ? -2.461 -7.293 -3.486 1 98.5 22 ILE B O 1
ATOM 647 N N . GLY B 1 23 ? -2.186 -6.633 -1.395 1 98.31 23 GLY B N 1
ATOM 648 C CA . GLY B 1 23 ? -1.404 -7.824 -1.104 1 98.31 23 GLY B CA 1
ATOM 649 C C . GLY B 1 23 ? -2.193 -9.109 -1.264 1 98.31 23 GLY B C 1
ATOM 650 O O . GLY B 1 23 ? -1.729 -10.055 -1.904 1 98.31 23 GLY B O 1
ATOM 651 N N . VAL B 1 24 ? -3.342 -9.125 -0.706 1 98.25 24 VAL B N 1
ATOM 652 C CA . VAL B 1 24 ? -4.207 -10.297 -0.815 1 98.25 24 VAL B CA 1
ATOM 653 C C . VAL B 1 24 ? -4.543 -10.555 -2.281 1 98.25 24 VAL B C 1
ATOM 655 O O . VAL B 1 24 ? -4.477 -11.688 -2.752 1 98.25 24 VAL B O 1
ATOM 658 N N . ALA B 1 25 ? -4.895 -9.57 -3.01 1 98.69 25 ALA B N 1
ATOM 659 C CA . ALA B 1 25 ? -5.184 -9.695 -4.438 1 98.69 25 ALA B CA 1
ATOM 660 C C . ALA B 1 25 ? -3.975 -10.242 -5.195 1 98.69 25 ALA B C 1
ATOM 662 O O . ALA B 1 25 ? -4.117 -11.07 -6.094 1 98.69 25 ALA B O 1
ATOM 663 N N . THR B 1 26 ? -2.836 -9.797 -4.867 1 98.81 26 THR B N 1
ATOM 664 C CA . THR B 1 26 ? -1.601 -10.242 -5.504 1 98.81 26 THR B CA 1
ATOM 665 C C . THR B 1 26 ? -1.354 -11.727 -5.227 1 98.81 26 THR B C 1
ATOM 667 O O . THR B 1 26 ? -0.949 -12.469 -6.121 1 98.81 26 THR B O 1
ATOM 670 N N . GLY B 1 27 ? -1.571 -12.102 -3.988 1 98.69 27 GLY B N 1
ATOM 671 C CA . GLY B 1 27 ? -1.465 -13.523 -3.678 1 98.69 27 GLY B CA 1
ATOM 672 C C . GLY B 1 27 ? -2.391 -14.391 -4.508 1 98.69 27 GLY B C 1
ATOM 673 O O . GLY B 1 27 ? -1.97 -15.414 -5.055 1 98.69 27 GLY B O 1
ATOM 674 N N . LYS B 1 28 ? -3.619 -13.969 -4.609 1 98.62 28 LYS B N 1
ATOM 675 C CA . LYS B 1 28 ? -4.586 -14.703 -5.418 1 98.62 28 LYS B CA 1
ATOM 676 C C . LYS B 1 28 ? -4.188 -14.703 -6.891 1 98.62 28 LYS B C 1
ATOM 678 O O . LYS B 1 28 ? -4.41 -15.68 -7.605 1 98.62 28 LYS B O 1
ATOM 683 N N . ALA B 1 29 ? -3.654 -13.641 -7.367 1 98.75 29 ALA B N 1
ATOM 684 C CA . ALA B 1 29 ? -3.17 -13.57 -8.742 1 98.75 29 ALA B CA 1
ATOM 685 C C . ALA B 1 29 ? -2.039 -14.562 -8.984 1 98.75 29 ALA B C 1
ATOM 687 O O . ALA B 1 29 ? -2.002 -15.234 -10.016 1 98.75 29 ALA B O 1
ATOM 688 N N . CYS B 1 30 ? -1.14 -14.68 -8.055 1 98.62 30 CYS B N 1
ATOM 689 C CA . CYS B 1 30 ? -0.041 -15.633 -8.172 1 98.62 30 CYS B CA 1
ATOM 690 C C . CYS B 1 30 ? -0.563 -17.062 -8.234 1 98.62 30 CYS B C 1
ATOM 692 O O . CYS B 1 30 ? -0.076 -17.875 -9.031 1 98.62 30 CYS B O 1
ATOM 694 N N . GLU B 1 31 ? -1.537 -17.281 -7.434 1 98.12 31 GLU B N 1
ATOM 695 C CA . GLU B 1 31 ? -2.182 -18.578 -7.492 1 98.12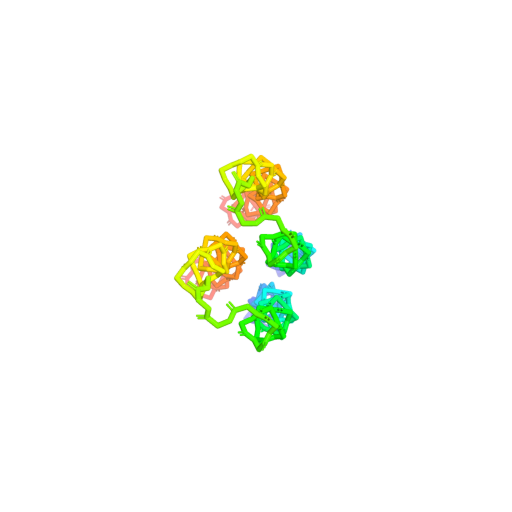 31 GLU B CA 1
ATOM 696 C C . GLU B 1 31 ? -2.844 -18.812 -8.852 1 98.12 31 GLU B C 1
ATOM 698 O O . GLU B 1 31 ? -2.764 -19.906 -9.406 1 98.12 31 GLU B O 1
ATOM 703 N N . GLY B 1 32 ? -3.498 -17.828 -9.367 1 98 32 GLY B N 1
ATOM 704 C CA . GLY B 1 32 ? -4.117 -17.906 -10.68 1 98 32 GLY B CA 1
ATOM 705 C C . GLY B 1 32 ? -3.123 -18.203 -11.789 1 98 32 GLY B C 1
ATOM 706 O O . GLY B 1 32 ? -3.375 -19.047 -12.648 1 98 32 GLY B O 1
ATOM 707 N N . VAL B 1 33 ? -2 -17.562 -11.766 1 98 33 VAL B N 1
ATOM 708 C CA . VAL B 1 33 ? -0.958 -17.75 -12.766 1 98 33 VAL B CA 1
ATOM 709 C C . VAL B 1 33 ? -0.39 -19.172 -12.672 1 98 33 VAL B C 1
ATOM 711 O O . VAL B 1 33 ? -0.071 -19.781 -13.688 1 98 33 VAL B O 1
ATOM 714 N N . SER B 1 34 ? -0.339 -19.688 -11.508 1 97.31 34 SER B N 1
ATOM 715 C CA . SER B 1 34 ? 0.148 -21.047 -11.305 1 97.31 34 SER B CA 1
ATOM 716 C C . SER B 1 34 ? -0.825 -22.078 -11.875 1 97.31 34 SER B C 1
ATOM 718 O O . SER B 1 34 ? -0.408 -23.109 -12.391 1 97.31 34 SER B O 1
ATOM 720 N N . ARG B 1 35 ? -2.055 -21.766 -11.852 1 96.44 35 ARG B N 1
ATOM 721 C CA . ARG B 1 35 ? -3.094 -22.688 -12.297 1 96.44 35 ARG B CA 1
ATOM 722 C C . ARG B 1 35 ? -3.273 -22.609 -13.812 1 96.44 35 ARG B C 1
ATOM 724 O O . ARG B 1 35 ? -3.551 -23.625 -14.461 1 96.44 35 ARG B O 1
ATOM 731 N N . GLN B 1 36 ? -3.051 -21.422 -14.281 1 97.5 36 GLN B N 1
ATOM 732 C CA . GLN B 1 36 ? -3.264 -21.172 -15.703 1 97.5 36 GLN B CA 1
ATOM 733 C C . GLN B 1 36 ? -2.188 -20.234 -16.25 1 97.5 36 GLN B C 1
ATOM 735 O O . GLN B 1 36 ? -2.475 -19.094 -16.625 1 97.5 36 GLN B O 1
ATOM 740 N N . PRO B 1 37 ? -1.039 -20.766 -16.484 1 97 37 PRO B N 1
ATOM 741 C CA . PRO B 1 37 ? 0.086 -19.938 -16.906 1 97 37 PRO B CA 1
ATOM 742 C C . PRO B 1 37 ? -0.142 -19.281 -18.266 1 97 37 PRO B C 1
ATOM 744 O O . PRO B 1 37 ? 0.398 -18.203 -18.547 1 97 37 PRO B O 1
ATOM 747 N N . GLU B 1 38 ? -1.003 -19.781 -19.016 1 97.56 38 GLU B N 1
ATOM 748 C CA . GLU B 1 38 ? -1.271 -19.234 -20.344 1 97.56 38 GLU B CA 1
ATOM 749 C C . GLU B 1 38 ? -2.121 -17.969 -20.266 1 97.56 38 GLU B C 1
ATOM 751 O O . GLU B 1 38 ? -2.229 -17.219 -21.234 1 97.56 38 GLU B O 1
ATOM 756 N N . GLN B 1 39 ? -2.758 -17.734 -19.094 1 98.12 39 GLN B N 1
ATOM 757 C CA . GLN B 1 39 ? -3.611 -16.562 -18.906 1 98.12 39 GLN B CA 1
ATOM 758 C C . GLN B 1 39 ? -2.93 -15.516 -18.031 1 98.12 39 GLN B C 1
ATOM 760 O O . GLN B 1 39 ? -3.596 -14.664 -17.438 1 98.12 39 GLN B O 1
ATOM 765 N N . THR B 1 40 ? -1.653 -15.547 -17.984 1 98.25 40 THR B N 1
ATOM 766 C CA . THR B 1 40 ? -0.905 -14.625 -17.141 1 98.25 40 THR B CA 1
ATOM 767 C C . THR B 1 40 ? -1.225 -13.18 -17.484 1 98.25 40 THR B C 1
ATOM 769 O O . THR B 1 40 ? -1.416 -12.344 -16.594 1 98.25 40 THR B O 1
ATOM 772 N N . GLY B 1 41 ? -1.284 -12.883 -18.672 1 98.12 41 GLY B N 1
ATOM 773 C CA . GLY B 1 41 ? -1.587 -11.523 -19.094 1 98.12 41 GLY B CA 1
ATOM 774 C C . GLY B 1 41 ? -2.93 -11.031 -18.594 1 98.12 41 GLY B C 1
ATOM 775 O O . GLY B 1 41 ? -3.033 -9.914 -18.078 1 98.12 41 GLY B O 1
ATOM 776 N N . LYS B 1 42 ? -3.92 -11.82 -18.75 1 98.62 42 LYS B N 1
ATOM 777 C CA . LYS B 1 42 ? -5.258 -11.438 -18.312 1 98.62 42 LYS B CA 1
ATOM 778 C C . LYS B 1 42 ? -5.312 -11.312 -16.797 1 98.62 42 LYS B C 1
ATOM 780 O O . LYS B 1 42 ? -5.949 -10.398 -16.266 1 98.62 42 LYS B O 1
ATOM 785 N N . ILE B 1 43 ? -4.676 -12.281 -16.188 1 98.62 43 ILE B N 1
ATOM 786 C CA . ILE B 1 43 ? -4.664 -12.273 -14.734 1 98.62 43 ILE B CA 1
ATOM 787 C C . ILE B 1 43 ? -3.943 -11.023 -14.234 1 98.62 43 ILE B C 1
ATOM 789 O O . ILE B 1 43 ? -4.449 -10.32 -13.359 1 98.62 43 ILE B O 1
ATOM 793 N N . THR B 1 44 ? -2.773 -10.719 -14.828 1 98.25 44 THR B N 1
ATOM 794 C CA . THR B 1 44 ? -1.981 -9.562 -14.406 1 98.25 44 THR B CA 1
ATOM 795 C C . THR B 1 44 ? -2.721 -8.266 -14.703 1 98.25 44 THR B C 1
ATOM 797 O O . THR B 1 44 ? -2.688 -7.332 -13.891 1 98.25 44 THR B O 1
ATOM 800 N N . THR B 1 45 ? -3.422 -8.195 -15.766 1 98.56 45 THR B N 1
ATOM 801 C CA . THR B 1 45 ? -4.195 -7 -16.094 1 98.56 45 THR B CA 1
ATOM 802 C C . THR B 1 45 ? -5.301 -6.77 -15.07 1 98.56 45 THR B C 1
ATOM 804 O O . THR B 1 45 ? -5.531 -5.637 -14.648 1 98.56 45 THR B O 1
ATOM 807 N N . THR B 1 46 ? -5.969 -7.789 -14.68 1 98.69 46 THR B N 1
ATOM 808 C CA . THR B 1 46 ? -7.02 -7.699 -13.672 1 98.69 46 THR B CA 1
ATOM 809 C C . THR B 1 46 ? -6.453 -7.211 -12.344 1 98.69 46 THR B C 1
ATOM 811 O O . THR B 1 46 ? -7.051 -6.359 -11.68 1 98.69 46 THR B O 1
ATOM 814 N N . LEU B 1 47 ? -5.332 -7.77 -12.023 1 98.62 47 LEU B N 1
ATOM 815 C CA . LEU B 1 47 ? -4.656 -7.324 -10.812 1 98.62 47 LEU B CA 1
ATOM 816 C C . LEU B 1 47 ? -4.336 -5.836 -10.883 1 98.62 47 LEU B C 1
ATOM 818 O O . LEU B 1 47 ? -4.559 -5.102 -9.922 1 98.62 47 LEU B O 1
ATOM 822 N N . LEU B 1 48 ? -3.828 -5.43 -12.016 1 98.5 48 LEU B N 1
ATOM 823 C CA . LEU B 1 48 ? -3.441 -4.035 -12.211 1 98.5 48 LEU B CA 1
ATOM 824 C C . LEU B 1 48 ? -4.645 -3.111 -12.055 1 98.5 48 LEU B C 1
ATOM 826 O O . LEU B 1 48 ? -4.551 -2.07 -11.398 1 98.5 48 LEU B O 1
ATOM 830 N N . ILE B 1 49 ? -5.707 -3.523 -12.578 1 98.31 49 ILE B N 1
ATOM 831 C CA . ILE B 1 49 ? -6.926 -2.725 -12.492 1 98.31 49 ILE B CA 1
ATOM 832 C C . ILE B 1 49 ? -7.371 -2.611 -11.039 1 98.31 49 ILE B C 1
ATOM 834 O O . ILE B 1 49 ? -7.613 -1.51 -10.539 1 98.31 49 ILE B O 1
ATOM 838 N N . GLY B 1 50 ? -7.504 -3.746 -10.359 1 98.19 50 GLY B N 1
ATOM 839 C CA . GLY B 1 50 ? -7.887 -3.748 -8.953 1 98.19 50 GLY B CA 1
ATOM 840 C C . GLY B 1 50 ? -6.934 -2.959 -8.078 1 98.19 50 GLY B C 1
ATOM 841 O O . GLY B 1 50 ? -7.371 -2.184 -7.223 1 98.19 50 GLY B O 1
ATOM 842 N N . ALA B 1 51 ? -5.68 -3.178 -8.336 1 98.31 51 ALA B N 1
ATOM 843 C CA . ALA B 1 51 ? -4.664 -2.471 -7.559 1 98.31 51 ALA B CA 1
ATOM 844 C C . ALA B 1 51 ? -4.727 -0.968 -7.812 1 98.31 51 ALA B C 1
ATOM 846 O O . ALA B 1 51 ? -4.508 -0.168 -6.902 1 98.31 51 ALA B O 1
ATOM 847 N N . GLY B 1 52 ? -4.984 -0.607 -8.984 1 97.62 52 GLY B N 1
ATOM 848 C CA . GLY B 1 52 ? -5.141 0.802 -9.305 1 97.62 52 GLY B CA 1
ATOM 849 C C . GLY B 1 52 ? -6.238 1.478 -8.508 1 97.62 52 GLY B C 1
ATOM 850 O O . GLY B 1 52 ? -6.031 2.555 -7.941 1 97.62 52 GLY B O 1
ATOM 851 N N . PHE B 1 53 ? -7.391 0.887 -8.43 1 97.62 53 PHE B N 1
ATOM 852 C CA . PHE B 1 53 ? -8.516 1.443 -7.688 1 97.62 53 PHE B CA 1
ATOM 853 C C . PHE B 1 53 ? -8.211 1.484 -6.195 1 97.62 53 PHE B C 1
ATOM 855 O O . PHE B 1 53 ? -8.555 2.449 -5.512 1 97.62 53 PHE B O 1
ATOM 862 N N . ALA B 1 54 ? -7.59 0.41 -5.734 1 97.69 54 ALA B N 1
ATOM 863 C CA . ALA B 1 54 ? -7.191 0.382 -4.328 1 97.69 54 ALA B CA 1
ATOM 864 C C . ALA B 1 54 ? -6.215 1.511 -4.012 1 97.69 54 ALA B C 1
ATOM 866 O O . ALA B 1 54 ? -6.336 2.172 -2.979 1 97.69 54 ALA B O 1
ATOM 867 N N . GLU B 1 55 ? -5.301 1.695 -4.922 1 97.31 55 GLU B N 1
ATOM 868 C CA . GLU B 1 55 ? -4.324 2.768 -4.75 1 97.31 55 GLU B CA 1
ATOM 869 C C . GLU B 1 55 ? -5.012 4.129 -4.672 1 97.31 55 GLU B C 1
ATOM 871 O O . GLU B 1 55 ? -4.582 5.004 -3.914 1 97.31 55 GLU B O 1
ATOM 876 N N . ALA B 1 56 ? -6.051 4.285 -5.465 1 97.12 56 ALA B N 1
ATOM 877 C CA . ALA B 1 56 ? -6.793 5.539 -5.449 1 97.12 56 ALA B CA 1
ATOM 878 C C . ALA B 1 56 ? -7.305 5.855 -4.043 1 97.12 56 ALA B C 1
ATOM 880 O O . ALA B 1 56 ? -7.227 7 -3.592 1 97.12 56 ALA B O 1
ATOM 881 N N . THR B 1 57 ? -7.758 4.891 -3.377 1 95.94 57 THR B N 1
ATOM 882 C CA . THR B 1 57 ? -8.258 5.078 -2.021 1 95.94 57 THR B CA 1
ATOM 883 C C . THR B 1 57 ? -7.137 5.543 -1.091 1 95.94 57 THR B C 1
ATOM 885 O O . THR B 1 57 ? -7.359 6.387 -0.219 1 95.94 57 THR B O 1
ATOM 888 N N . ALA B 1 58 ? -5.969 4.914 -1.238 1 97.31 58 ALA B N 1
ATOM 889 C CA . ALA B 1 58 ? -4.82 5.301 -0.422 1 97.31 58 ALA B CA 1
ATOM 890 C C . ALA B 1 58 ? -4.406 6.742 -0.709 1 97.31 58 ALA B C 1
ATOM 892 O O . ALA B 1 58 ? -4.062 7.492 0.21 1 97.31 58 ALA B O 1
ATOM 893 N N . ILE B 1 59 ? -4.402 7.082 -1.961 1 97.44 59 ILE B N 1
ATOM 894 C CA . ILE B 1 59 ? -4.023 8.43 -2.373 1 97.44 59 ILE B CA 1
ATOM 895 C C . ILE B 1 59 ? -4.973 9.445 -1.742 1 97.44 59 ILE B C 1
ATOM 897 O O . ILE B 1 59 ? -4.547 10.531 -1.342 1 97.44 59 ILE B O 1
ATOM 901 N N . TYR B 1 60 ? -6.332 9.141 -1.624 1 97.06 60 TYR B N 1
ATOM 902 C CA . TYR B 1 60 ? -7.277 10.039 -0.967 1 97.06 60 TYR B CA 1
ATOM 903 C C . TYR B 1 60 ? -6.816 10.367 0.448 1 97.06 60 TYR B C 1
ATOM 905 O O . TYR B 1 60 ? -6.879 11.523 0.873 1 97.06 60 TYR B O 1
ATOM 913 N N . GLY B 1 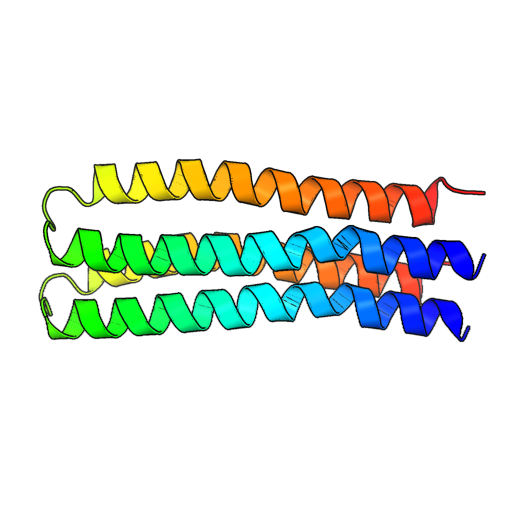61 ? -6.398 9.391 1.185 1 96.44 61 GLY B N 1
ATOM 914 C CA . GLY B 1 61 ? -5.887 9.609 2.527 1 96.44 61 GLY B CA 1
ATOM 915 C C . GLY B 1 61 ? -4.676 10.523 2.561 1 96.44 61 GLY B C 1
ATOM 916 O O . GLY B 1 61 ? -4.578 11.398 3.428 1 96.44 61 GLY B O 1
ATOM 917 N N . L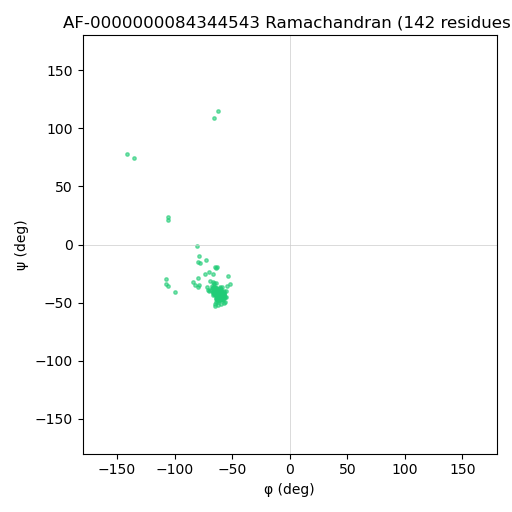EU B 1 62 ? -3.812 10.359 1.622 1 97 62 LEU B N 1
ATOM 918 C CA . LEU B 1 62 ? -2.627 11.203 1.521 1 97 62 LEU B CA 1
ATOM 919 C C . LEU B 1 62 ? -3.014 12.656 1.266 1 97 62 LEU B C 1
ATOM 921 O O . LEU B 1 62 ? -2.49 13.562 1.915 1 97 62 LEU B O 1
ATOM 925 N N . LEU B 1 63 ? -3.932 12.75 0.305 1 96.75 63 LEU B N 1
ATOM 926 C CA . LEU B 1 63 ? -4.367 14.102 -0.043 1 96.75 63 LEU B CA 1
ATOM 927 C C . LEU B 1 63 ? -4.965 14.805 1.167 1 96.75 63 LEU B C 1
ATOM 929 O O . LEU B 1 63 ? -4.629 15.961 1.445 1 96.75 63 LEU B O 1
ATOM 933 N N . VAL B 1 64 ? -5.809 14.125 1.91 1 96.81 64 VAL B N 1
ATOM 934 C CA . VAL B 1 64 ? -6.453 14.711 3.082 1 96.81 64 VAL B CA 1
ATOM 935 C C . VAL B 1 64 ? -5.398 15.062 4.129 1 96.81 64 VAL B C 1
ATOM 937 O O . VAL B 1 64 ? -5.473 16.125 4.762 1 96.81 64 VAL B O 1
ATOM 940 N N . SER B 1 65 ? -4.469 14.227 4.285 1 96.38 65 SER B N 1
ATOM 941 C CA . SER B 1 65 ? -3.396 14.484 5.238 1 96.38 65 SER B CA 1
ATOM 942 C C . SER B 1 65 ? -2.623 15.75 4.867 1 96.38 65 SER B C 1
ATOM 944 O O . SER B 1 65 ? -2.34 16.578 5.727 1 96.38 65 SER B O 1
ATOM 946 N N . ILE B 1 66 ? -2.299 15.891 3.562 1 95.06 66 ILE B N 1
ATOM 947 C CA . ILE B 1 66 ? -1.553 17.047 3.09 1 95.06 66 ILE B CA 1
ATOM 948 C C . ILE B 1 66 ? -2.377 18.312 3.311 1 95.06 66 ILE B C 1
ATOM 950 O O . ILE B 1 66 ? -1.849 19.344 3.758 1 95.06 66 ILE B O 1
ATOM 954 N N . LEU B 1 67 ? -3.652 18.25 3.037 1 94.5 67 LEU B N 1
ATOM 955 C CA . LEU B 1 67 ? -4.531 19.391 3.225 1 94.5 67 LEU B CA 1
ATOM 956 C C . LEU B 1 67 ? -4.598 19.797 4.695 1 94.5 67 LEU B C 1
ATOM 958 O O . LEU B 1 67 ? -4.59 20.984 5.02 1 94.5 67 LEU B O 1
ATOM 962 N N . LEU B 1 68 ? -4.637 18.828 5.59 1 93.06 68 LEU B N 1
ATOM 963 C CA . LEU B 1 68 ? -4.703 19.125 7.02 1 93.06 68 LEU B CA 1
ATOM 964 C C . LEU B 1 68 ? -3.416 19.781 7.5 1 93.06 68 LEU B C 1
ATOM 966 O O . LEU B 1 68 ? -3.451 20.672 8.359 1 93.06 68 LEU B O 1
ATOM 970 N N . ILE B 1 69 ? -2.316 19.438 6.922 1 90.44 69 ILE B N 1
ATOM 971 C CA . ILE B 1 69 ? -1.018 19.938 7.363 1 90.44 69 ILE B CA 1
ATOM 972 C C . ILE B 1 69 ? -0.787 21.344 6.824 1 90.44 69 ILE B C 1
ATOM 974 O O . ILE B 1 69 ? -0.249 22.203 7.527 1 90.44 69 ILE B O 1
ATOM 978 N N . PHE B 1 70 ? -1.221 21.562 5.699 1 90.94 70 PHE B N 1
ATOM 979 C CA . PHE B 1 70 ? -0.778 22.797 5.043 1 90.94 70 PHE B CA 1
ATOM 980 C C . PHE B 1 70 ? -1.903 23.812 5 1 90.94 70 PHE B C 1
ATOM 982 O O . PHE B 1 70 ? -1.648 25.016 4.918 1 90.94 70 PHE B O 1
ATOM 989 N N . VAL B 1 71 ? -3.098 23.266 4.863 1 82.75 71 VAL B N 1
ATOM 990 C CA . VAL B 1 71 ? -4.172 24.219 4.582 1 82.75 71 VAL B CA 1
ATOM 991 C C . VAL B 1 71 ? -4.934 24.531 5.867 1 82.75 71 VAL B C 1
ATOM 993 O O . VAL B 1 71 ? -5.344 25.672 6.098 1 82.75 71 VAL B O 1
ATOM 996 N N . TYR B 1 72 ? -5.164 23.391 6.684 1 74.25 72 TYR B N 1
ATOM 997 C CA . TYR B 1 72 ? -5.992 23.641 7.859 1 74.25 72 TYR B CA 1
ATOM 998 C C . TYR B 1 72 ? -5.293 24.578 8.836 1 74.25 72 TYR B C 1
ATOM 1000 O O . TYR B 1 72 ? -4.137 24.344 9.203 1 74.25 72 TYR B O 1
ATOM 1008 N N . LYS B 1 73 ? -5.746 25.922 9.031 1 64.75 73 LYS B N 1
ATOM 1009 C CA . LYS B 1 73 ? -5.332 27.031 9.898 1 64.75 73 LYS B CA 1
ATOM 1010 C C . LYS B 1 73 ? -5.809 26.797 11.336 1 64.75 73 LYS B C 1
ATOM 1012 O O . LYS B 1 73 ? -6.875 26.219 11.555 1 64.75 73 LYS B O 1
#

Sequence (146 aa):
MDMKALGAGIAVLCGLGAGIGIGVATGKACEGVSRQPEQTGKITTTLLIGAGFAEATAIYGLLVSILLIFVYKMDMKALGAGIAVLCGLGAGIGIGVATGKACEGVSRQPEQTGKITTTLLIGAGFAEATAIYGLLVSILLIFVYK

Radius of gyration: 17.5 Å; Cα contacts (8 Å, |Δi|>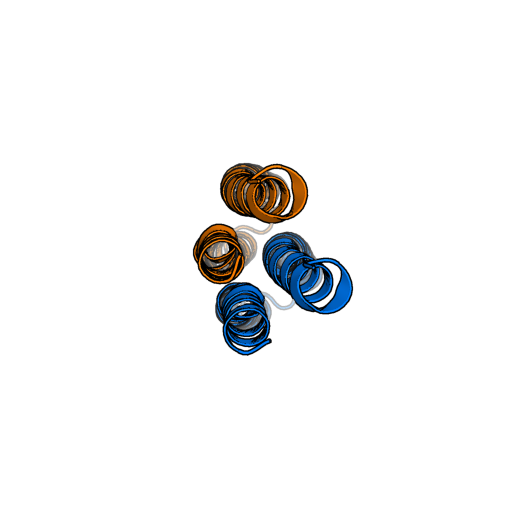4): 286; chains: 2; bounding box: 18×53×42 Å